Protein AF-K2SAH3-F1 (afdb_monomer)

Structure (mmCIF, N/CA/C/O backbone):
data_AF-K2SAH3-F1
#
_entry.id   AF-K2SAH3-F1
#
loop_
_atom_site.group_PDB
_atom_site.id
_atom_site.type_symbol
_atom_site.label_atom_id
_atom_site.label_alt_id
_atom_site.label_comp_id
_atom_site.label_asym_id
_atom_site.label_entity_id
_atom_site.label_seq_id
_atom_site.pdbx_PDB_ins_code
_atom_site.Cartn_x
_atom_site.Cartn_y
_atom_site.Cartn_z
_atom_site.occupancy
_atom_site.B_iso_or_equiv
_atom_site.auth_seq_id
_atom_site.auth_comp_id
_atom_site.auth_asym_id
_atom_site.auth_atom_id
_atom_site.pdbx_PDB_model_num
ATOM 1 N N . MET A 1 1 ? 5.273 -22.293 -12.692 1.00 80.31 1 MET A N 1
ATOM 2 C CA . MET A 1 1 ? 5.855 -22.491 -14.037 1.00 80.31 1 MET A CA 1
ATOM 3 C C . MET A 1 1 ? 6.817 -21.353 -14.343 1.00 80.31 1 MET A C 1
ATOM 5 O O . MET A 1 1 ? 6.462 -20.218 -14.031 1.00 80.31 1 MET A O 1
ATOM 9 N N . PRO A 1 2 ? 8.009 -21.641 -14.891 1.00 92.88 2 PRO A N 1
ATOM 10 C CA . PR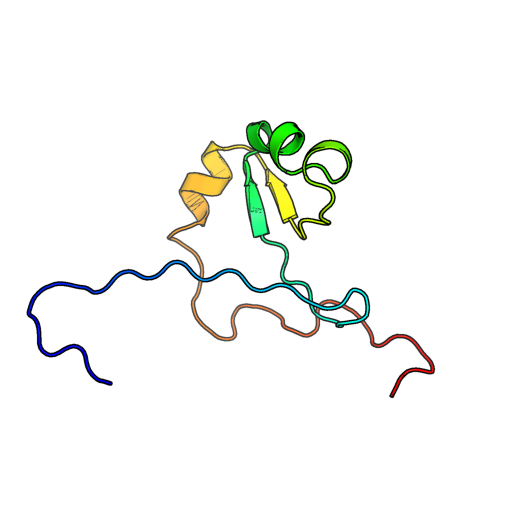O A 1 2 ? 8.966 -20.615 -15.306 1.00 92.88 2 PRO A CA 1
ATOM 11 C C . PRO A 1 2 ? 8.428 -19.789 -16.486 1.00 92.88 2 PRO A C 1
ATOM 13 O O . PRO A 1 2 ? 7.735 -20.324 -17.351 1.00 92.88 2 PRO A O 1
ATOM 16 N N . ASN A 1 3 ? 8.739 -18.489 -16.518 1.00 96.00 3 ASN A N 1
ATOM 17 C CA . ASN A 1 3 ? 8.514 -17.645 -17.6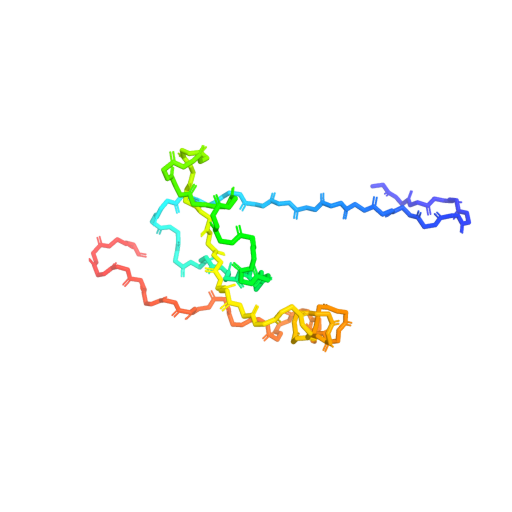95 1.00 96.00 3 ASN A CA 1
ATOM 18 C C . ASN A 1 3 ? 9.690 -17.842 -18.665 1.00 96.00 3 ASN A C 1
ATOM 20 O O . ASN A 1 3 ? 10.814 -17.496 -18.316 1.00 96.00 3 ASN A O 1
ATOM 24 N N . LEU A 1 4 ? 9.438 -18.419 -19.845 1.00 97.12 4 LEU A N 1
ATOM 25 C CA . LEU A 1 4 ? 10.463 -18.688 -20.869 1.00 97.12 4 LEU A CA 1
ATOM 26 C C . LEU A 1 4 ? 10.563 -17.577 -21.938 1.00 97.12 4 LEU A C 1
ATOM 28 O O . LEU A 1 4 ? 11.349 -17.700 -22.875 1.00 97.12 4 LEU A O 1
ATOM 32 N N . SER A 1 5 ? 9.755 -16.516 -21.822 1.00 96.94 5 SER A N 1
ATOM 33 C CA . SER A 1 5 ? 9.790 -15.348 -22.711 1.00 96.94 5 SER A CA 1
ATOM 34 C C . SER A 1 5 ? 10.945 -14.396 -22.368 1.00 96.94 5 SER A C 1
ATOM 36 O O . SER A 1 5 ? 11.491 -14.432 -21.266 1.00 96.94 5 SER A O 1
ATOM 38 N N . LYS A 1 6 ? 11.282 -13.504 -23.309 1.00 96.19 6 LYS A N 1
ATOM 39 C CA . LYS A 1 6 ? 12.143 -12.334 -23.065 1.00 96.19 6 LYS A CA 1
ATOM 40 C C . LYS A 1 6 ? 11.399 -11.185 -22.374 1.00 96.19 6 LYS A C 1
ATOM 42 O O . LYS A 1 6 ? 12.046 -10.290 -21.837 1.00 96.19 6 LYS A O 1
ATOM 47 N N . ASP A 1 7 ? 10.069 -11.226 -22.366 1.00 97.31 7 ASP A N 1
ATOM 48 C CA . ASP A 1 7 ? 9.234 -10.182 -21.780 1.00 97.31 7 ASP A CA 1
ATOM 49 C C . ASP A 1 7 ? 8.943 -10.465 -20.294 1.00 97.31 7 ASP A C 1
ATOM 51 O O . ASP A 1 7 ? 8.545 -11.588 -19.939 1.00 97.31 7 ASP A O 1
ATOM 55 N N . PRO A 1 8 ? 9.095 -9.467 -19.402 1.00 94.75 8 PRO A N 1
ATOM 56 C CA . PRO A 1 8 ? 8.702 -9.593 -18.003 1.00 94.75 8 PRO A CA 1
ATOM 57 C C . PRO A 1 8 ? 7.202 -9.861 -17.844 1.00 94.75 8 PRO A C 1
ATOM 59 O O . PRO A 1 8 ? 6.363 -9.213 -18.466 1.00 94.75 8 PRO A O 1
ATOM 62 N N . ARG A 1 9 ? 6.849 -10.781 -16.938 1.00 95.19 9 ARG A N 1
ATOM 63 C CA . ARG A 1 9 ? 5.455 -11.033 -16.552 1.00 95.19 9 ARG A CA 1
ATOM 64 C C . ARG A 1 9 ? 5.135 -10.290 -15.261 1.00 95.19 9 ARG A C 1
ATOM 66 O O . ARG A 1 9 ? 5.494 -10.756 -14.181 1.00 95.19 9 ARG A O 1
ATOM 73 N N . VAL A 1 10 ? 4.438 -9.168 -15.385 1.00 92.62 10 VAL A N 1
ATOM 74 C CA . VAL A 1 10 ? 4.003 -8.348 -14.247 1.00 92.62 10 VAL A CA 1
ATOM 75 C C . VAL A 1 10 ? 2.714 -8.920 -13.653 1.00 92.62 10 VAL A C 1
ATOM 77 O O . VAL A 1 10 ? 1.809 -9.319 -14.384 1.00 92.62 10 VAL A O 1
ATOM 80 N N . MET A 1 11 ? 2.636 -8.984 -12.324 1.00 94.44 11 MET A N 1
ATOM 81 C CA . MET A 1 11 ? 1.458 -9.439 -11.587 1.00 94.44 11 MET A CA 1
ATOM 82 C C . MET A 1 11 ? 1.177 -8.472 -10.444 1.00 94.44 11 MET A C 1
ATOM 84 O O . MET A 1 11 ? 2.082 -8.135 -9.686 1.00 94.44 11 MET A O 1
ATOM 88 N N . LEU A 1 12 ? -0.086 -8.076 -10.308 1.00 93.25 12 LEU A N 1
ATOM 89 C CA . LEU A 1 12 ? -0.592 -7.407 -9.118 1.00 93.25 12 LEU A CA 1
ATOM 90 C C . LEU A 1 12 ? -1.137 -8.465 -8.157 1.00 93.25 12 LEU A C 1
ATOM 92 O O . LEU A 1 12 ? -1.922 -9.322 -8.563 1.00 93.25 12 LEU A O 1
ATOM 96 N N . ALA A 1 13 ? -0.728 -8.395 -6.894 1.00 90.12 13 ALA A N 1
ATOM 97 C CA . ALA A 1 13 ? -1.209 -9.2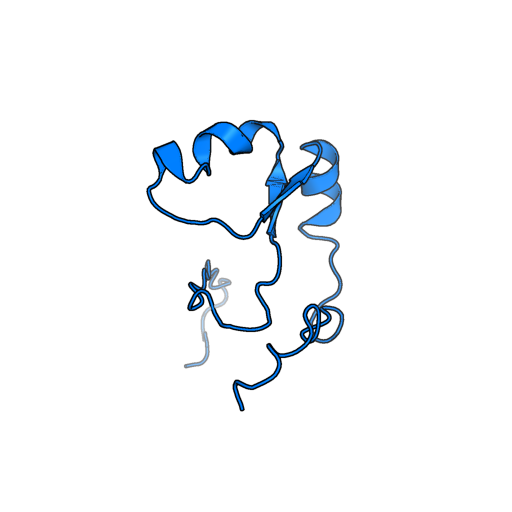74 -5.839 1.00 90.12 13 ALA A CA 1
ATOM 98 C C . ALA A 1 13 ? -1.839 -8.443 -4.719 1.00 90.12 13 ALA A C 1
ATOM 100 O O . ALA A 1 13 ? -1.241 -7.486 -4.235 1.00 90.12 13 ALA A O 1
ATOM 101 N N . MET A 1 14 ? -3.041 -8.835 -4.308 1.00 90.00 14 MET A N 1
ATOM 102 C CA . MET A 1 14 ? -3.762 -8.282 -3.162 1.00 90.00 14 MET A CA 1
ATOM 103 C C . MET A 1 14 ? -4.197 -9.448 -2.281 1.00 90.00 14 MET A C 1
ATOM 105 O O . MET A 1 14 ? -4.588 -10.497 -2.797 1.00 90.00 14 MET A O 1
ATOM 109 N N . ILE A 1 15 ? -4.111 -9.282 -0.963 1.00 87.12 15 ILE A N 1
ATOM 110 C CA . ILE A 1 15 ? -4.398 -10.345 0.001 1.00 87.12 15 ILE A CA 1
ATOM 111 C C . ILE A 1 15 ? -5.426 -9.821 0.997 1.00 87.12 15 ILE A C 1
ATOM 113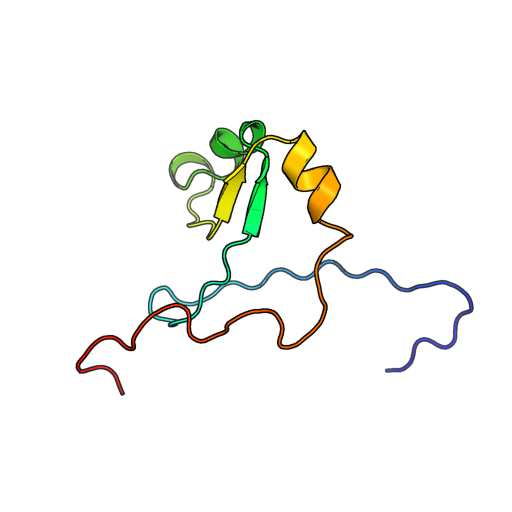 O O . ILE A 1 15 ? -5.203 -8.797 1.636 1.00 87.12 15 ILE A O 1
ATOM 117 N N . HIS A 1 16 ? -6.541 -10.538 1.133 1.00 87.50 16 HIS A N 1
ATOM 118 C CA . HIS A 1 16 ? -7.500 -10.305 2.205 1.00 87.50 16 HIS A CA 1
ATOM 119 C C . HIS A 1 16 ? -7.139 -11.182 3.395 1.00 87.50 16 HIS A C 1
ATOM 121 O O . HIS A 1 16 ? -6.900 -12.382 3.242 1.00 87.50 16 HIS A O 1
ATOM 127 N N . PHE A 1 17 ? -7.141 -10.584 4.578 1.00 85.12 17 PHE A N 1
ATOM 128 C CA . PHE A 1 17 ? -6.924 -11.292 5.828 1.00 85.12 17 PHE A CA 1
ATOM 129 C C . PHE A 1 17 ? -8.217 -11.343 6.634 1.00 85.12 17 PHE A C 1
ATOM 131 O O . PHE A 1 17 ? -9.049 -10.438 6.560 1.00 85.12 17 PHE A O 1
ATOM 138 N N . ALA A 1 18 ? -8.387 -12.417 7.407 1.00 85.00 18 ALA A N 1
ATOM 139 C CA . ALA A 1 18 ? -9.451 -12.468 8.395 1.00 85.00 18 ALA A CA 1
ATOM 140 C C . ALA A 1 18 ? -9.205 -11.390 9.472 1.00 85.00 18 ALA A C 1
ATOM 142 O O . ALA A 1 18 ? -8.042 -11.146 9.800 1.00 85.00 18 ALA A O 1
ATOM 143 N N . PRO A 1 19 ? -10.250 -10.793 10.074 1.00 80.44 19 PRO A N 1
ATOM 144 C CA . PRO A 1 19 ? -10.084 -9.689 11.030 1.00 80.44 19 PRO A CA 1
ATOM 145 C C . PRO A 1 19 ? -9.219 -10.015 12.258 1.00 80.44 19 PRO A C 1
ATOM 147 O O . PRO A 1 19 ? -8.674 -9.121 12.886 1.00 80.44 19 PRO A O 1
ATOM 150 N N . TRP A 1 20 ? -9.098 -11.296 12.608 1.00 77.69 20 TRP A N 1
ATOM 151 C CA . TRP A 1 20 ? -8.306 -11.792 13.739 1.00 77.69 20 TRP A CA 1
ATOM 152 C C . TRP A 1 20 ? -6.866 -12.181 13.360 1.00 77.69 20 TRP A C 1
ATOM 154 O O . TRP A 1 20 ? -6.125 -12.711 14.190 1.00 77.69 20 TRP A O 1
ATOM 164 N N . TYR A 1 21 ? -6.464 -11.987 12.102 1.00 80.00 21 TYR A N 1
ATOM 165 C CA . TYR A 1 21 ? -5.120 -12.314 11.645 1.00 80.00 21 TYR A CA 1
ATOM 166 C C . TYR A 1 21 ? -4.128 -11.243 12.110 1.00 80.00 21 TYR A C 1
ATOM 168 O O . TYR A 1 21 ? -4.240 -10.083 11.732 1.00 80.00 21 TYR A O 1
ATOM 176 N N . ARG A 1 22 ? -3.129 -11.664 12.894 1.00 66.69 22 ARG A N 1
ATOM 177 C CA . ARG A 1 22 ? -2.199 -10.838 13.702 1.00 66.69 22 ARG A CA 1
ATOM 178 C C . ARG A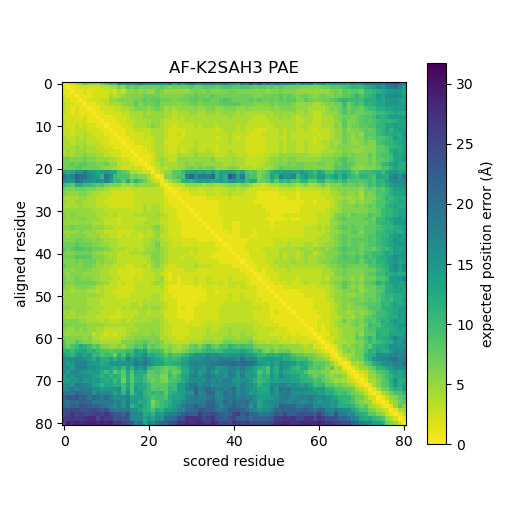 1 22 ? -1.290 -9.879 12.927 1.00 66.69 22 ARG A C 1
ATOM 180 O O . ARG A 1 22 ? -0.344 -9.334 13.485 1.00 66.69 22 ARG A O 1
ATOM 187 N N . ASN A 1 23 ? -1.450 -9.803 11.615 1.00 64.62 23 ASN A N 1
ATOM 188 C CA . ASN A 1 23 ? -0.428 -9.239 10.764 1.00 64.62 23 ASN A CA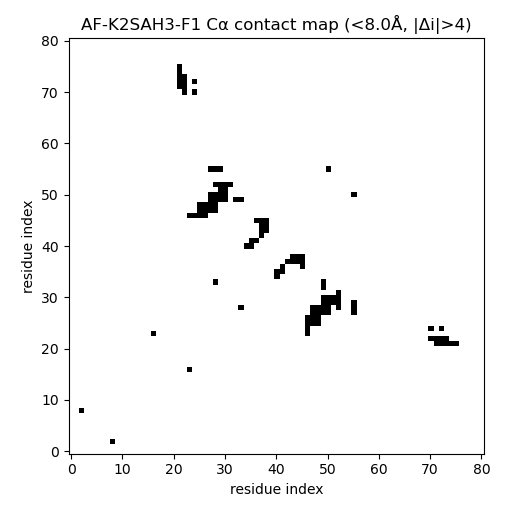 1
ATOM 189 C C . ASN A 1 23 ? -1.018 -8.662 9.485 1.00 64.62 23 ASN A C 1
ATOM 191 O O . ASN A 1 23 ? -0.776 -9.139 8.373 1.00 64.62 23 ASN A O 1
ATOM 195 N N . SER A 1 24 ? -1.833 -7.630 9.658 1.00 64.00 24 SER A N 1
ATOM 196 C CA . SER A 1 24 ? -2.217 -6.782 8.546 1.00 64.00 24 SER A CA 1
ATOM 197 C C . SER A 1 24 ? -1.074 -5.822 8.251 1.00 64.00 24 SER A C 1
ATOM 199 O O . SER A 1 24 ? -0.998 -4.750 8.846 1.00 64.00 24 SER A O 1
ATOM 201 N N . MET A 1 25 ? -0.178 -6.202 7.339 1.00 75.06 25 MET A N 1
ATOM 202 C CA . MET A 1 25 ? 0.746 -5.231 6.756 1.00 75.06 25 MET A CA 1
ATOM 203 C C . MET A 1 25 ? -0.062 -4.033 6.254 1.00 75.06 25 MET A C 1
ATOM 205 O O . MET A 1 25 ? -0.949 -4.201 5.415 1.00 75.06 25 MET A O 1
ATOM 209 N N . LEU A 1 26 ? 0.240 -2.845 6.775 1.00 85.12 26 LEU A N 1
ATOM 210 C CA . LEU A 1 26 ? -0.411 -1.618 6.340 1.00 85.12 26 LEU A CA 1
ATOM 211 C C . LEU A 1 26 ? 0.204 -1.149 5.021 1.00 85.12 26 LEU A C 1
ATOM 213 O O . LEU A 1 26 ? 1.423 -1.001 4.891 1.00 85.12 26 LEU A O 1
ATOM 217 N N . VAL A 1 27 ? -0.654 -0.926 4.033 1.00 88.62 27 VAL A N 1
ATOM 218 C CA . VAL A 1 27 ? -0.257 -0.371 2.738 1.00 88.62 27 VAL A CA 1
ATOM 219 C C . VAL A 1 27 ? -0.310 1.153 2.817 1.00 88.62 27 VAL A C 1
ATOM 221 O O . VAL A 1 27 ? -1.307 1.715 3.255 1.00 88.62 27 VAL A O 1
ATOM 224 N N . GLU A 1 28 ? 0.762 1.829 2.405 1.00 92.94 28 GLU A N 1
ATOM 225 C CA . GLU A 1 28 ? 0.759 3.292 2.299 1.00 92.94 28 GLU A CA 1
ATOM 226 C C . GLU A 1 28 ? 0.017 3.701 1.018 1.00 92.94 28 GLU A C 1
ATOM 228 O O . GLU A 1 28 ? 0.357 3.235 -0.072 1.00 92.94 28 GLU A O 1
ATOM 233 N N . PHE A 1 29 ? -0.979 4.569 1.158 1.00 95.44 29 PHE A N 1
ATOM 234 C CA . PHE A 1 29 ? -1.745 5.178 0.074 1.00 95.44 29 PHE A CA 1
ATOM 235 C C . PHE A 1 29 ? -1.624 6.700 0.129 1.00 95.44 29 PHE A C 1
ATOM 237 O O . PHE A 1 29 ? -1.357 7.271 1.186 1.00 95.44 29 PHE A O 1
ATOM 244 N N . ALA A 1 30 ? -1.866 7.352 -1.007 1.00 97.31 30 ALA A N 1
ATOM 245 C CA . ALA A 1 30 ? -1.976 8.803 -1.061 1.00 97.31 30 ALA A CA 1
ATOM 246 C C . ALA A 1 30 ? -3.233 9.262 -0.297 1.00 97.31 30 ALA A C 1
ATOM 248 O O . ALA A 1 30 ? -4.277 8.605 -0.378 1.00 97.31 30 ALA A O 1
ATOM 249 N N . GLU A 1 31 ? -3.146 10.363 0.449 1.00 97.75 31 GLU A N 1
ATOM 250 C CA . GLU A 1 31 ? -4.250 10.927 1.247 1.00 97.75 31 GLU A CA 1
ATOM 251 C C . GLU A 1 31 ? -5.521 11.172 0.425 1.00 97.75 31 GLU A C 1
ATOM 253 O O . GLU A 1 31 ? -6.637 10.914 0.884 1.00 97.75 31 GLU A O 1
ATOM 258 N N . GLU A 1 32 ? -5.354 11.563 -0.832 1.00 97.44 32 GLU A N 1
ATOM 259 C CA . GLU A 1 32 ? -6.406 11.809 -1.811 1.00 97.44 32 GLU A CA 1
ATOM 260 C C . GLU A 1 32 ? -7.260 10.559 -2.080 1.00 97.44 32 GLU A C 1
ATOM 262 O O . GLU A 1 32 ? -8.427 10.663 -2.467 1.00 97.44 32 GLU A O 1
ATOM 267 N N . LEU A 1 33 ? -6.712 9.361 -1.845 1.00 96.31 33 LEU A N 1
ATOM 268 C CA . LEU A 1 33 ? -7.415 8.092 -2.019 1.00 96.31 33 LEU A CA 1
ATOM 269 C C . LEU A 1 33 ? -8.240 7.683 -0.794 1.00 96.31 33 LEU A C 1
ATOM 271 O O . LEU A 1 33 ? -9.063 6.772 -0.913 1.00 96.31 33 LEU A O 1
ATOM 275 N N . ALA A 1 34 ? -8.095 8.340 0.361 1.00 95.12 34 ALA A N 1
ATOM 276 C CA . ALA A 1 34 ? -8.831 7.974 1.575 1.00 95.12 34 ALA A CA 1
ATOM 277 C C . ALA A 1 34 ? -10.360 7.924 1.380 1.00 95.12 34 ALA A C 1
ATOM 279 O O . ALA A 1 34 ? -10.969 6.908 1.731 1.00 95.12 34 ALA A O 1
ATOM 280 N N . PRO A 1 35 ? -11.008 8.907 0.718 1.00 95.62 35 PRO A N 1
ATOM 281 C CA . PRO A 1 35 ? -12.448 8.846 0.446 1.00 95.62 35 PRO A CA 1
ATOM 282 C C . PRO A 1 35 ? -12.843 7.745 -0.551 1.00 95.62 35 PRO A C 1
ATOM 284 O O . PRO A 1 35 ? -14.022 7.424 -0.702 1.00 95.62 35 PRO A O 1
ATOM 287 N N . HIS A 1 36 ? -11.884 7.198 -1.301 1.00 95.69 36 HIS A N 1
ATOM 288 C CA . HIS A 1 36 ? -12.104 6.110 -2.254 1.00 95.69 36 HIS A CA 1
ATOM 289 C C . HIS A 1 36 ? -11.963 4.730 -1.615 1.00 95.69 36 HIS A C 1
ATOM 291 O O . HIS A 1 36 ? -12.609 3.791 -2.076 1.00 95.69 36 HIS A O 1
ATOM 297 N N . LEU A 1 37 ? -11.166 4.627 -0.552 1.00 94.56 37 LEU A N 1
ATOM 298 C CA . LEU A 1 37 ? -10.843 3.378 0.137 1.00 94.56 37 LEU A CA 1
ATOM 299 C C . LEU A 1 37 ? -11.578 3.210 1.473 1.00 94.56 37 LEU A C 1
ATOM 301 O O . LEU A 1 37 ? -11.358 2.220 2.167 1.00 94.56 37 LEU A O 1
ATOM 305 N N . SER A 1 38 ? -12.457 4.148 1.832 1.00 94.06 38 SER A N 1
ATOM 306 C CA . SER A 1 38 ? -13.203 4.090 3.088 1.00 94.06 38 SER A CA 1
ATOM 307 C C . SER A 1 38 ? -14.162 2.893 3.136 1.00 94.06 38 SER A C 1
ATOM 309 O O . SER A 1 38 ? -14.679 2.427 2.109 1.00 94.06 38 SER A O 1
ATOM 311 N N . SER A 1 39 ? -14.418 2.394 4.344 1.00 92.19 39 SER A N 1
ATOM 312 C CA . SER A 1 39 ? -15.318 1.259 4.564 1.00 92.19 39 SER A CA 1
ATOM 313 C C . SER A 1 39 ? -16.772 1.618 4.261 1.00 92.19 39 SER A C 1
ATOM 315 O O . SER A 1 39 ? -17.510 0.778 3.756 1.00 92.19 39 SER A O 1
ATOM 317 N N . GLU A 1 40 ? -17.178 2.871 4.472 1.00 94.75 40 GLU A N 1
ATOM 318 C CA . GLU A 1 40 ? -18.517 3.365 4.137 1.00 94.75 40 GLU A CA 1
ATOM 319 C C . GLU A 1 40 ? -18.778 3.300 2.631 1.00 94.75 40 GLU A C 1
ATOM 321 O O . GLU A 1 40 ? -19.902 3.044 2.201 1.00 94.75 40 GLU A O 1
ATOM 326 N N . ARG A 1 41 ? -17.738 3.520 1.820 1.00 94.94 41 ARG A N 1
ATOM 327 C CA . ARG A 1 41 ? -17.842 3.494 0.362 1.00 94.94 41 ARG A CA 1
ATOM 328 C C . ARG A 1 41 ? -17.678 2.097 -0.220 1.00 94.94 41 ARG A C 1
ATOM 330 O O . ARG A 1 41 ? -18.385 1.739 -1.157 1.00 94.94 41 ARG A O 1
ATOM 337 N N . THR A 1 42 ? -16.699 1.345 0.271 1.00 92.94 42 THR A N 1
ATOM 338 C CA . THR A 1 42 ? -16.306 0.060 -0.327 1.00 92.94 42 THR A CA 1
ATOM 339 C C . THR A 1 42 ? -16.999 -1.136 0.321 1.00 92.94 42 THR A C 1
ATOM 341 O O . THR A 1 42 ? -17.029 -2.214 -0.268 1.00 92.94 42 THR A O 1
ATOM 344 N N . GLY A 1 43 ? -17.536 -0.971 1.533 1.00 93.81 43 GLY A N 1
ATOM 345 C CA . GLY A 1 43 ? -17.995 -2.073 2.378 1.00 93.81 43 GLY A CA 1
ATOM 346 C C . GLY A 1 43 ? -16.858 -2.956 2.907 1.00 93.81 43 GLY A C 1
ATOM 347 O O . GLY A 1 43 ? -17.132 -3.988 3.515 1.00 93.81 43 GLY A O 1
ATOM 348 N N . LEU A 1 44 ? -15.595 -2.583 2.670 1.00 90.38 44 LEU A N 1
ATOM 349 C CA . LEU A 1 44 ? -14.411 -3.356 3.030 1.00 90.38 44 LEU A CA 1
ATOM 350 C C . LEU A 1 44 ? -13.498 -2.547 3.950 1.00 90.38 44 LEU A C 1
ATOM 352 O O . LEU A 1 44 ? -13.348 -1.336 3.812 1.00 90.38 44 LEU A O 1
ATOM 356 N N . GLN A 1 45 ? -12.847 -3.239 4.880 1.00 89.38 45 GLN A N 1
ATOM 357 C CA . GLN A 1 45 ? -11.768 -2.656 5.665 1.00 89.38 45 GLN A CA 1
ATOM 358 C C . GLN A 1 45 ? -10.463 -2.755 4.871 1.00 89.38 45 GLN A C 1
ATOM 360 O O . GLN A 1 45 ? -9.923 -3.846 4.677 1.00 89.38 45 GLN A O 1
ATOM 365 N N . VAL A 1 46 ? -9.955 -1.611 4.418 1.00 90.88 46 VAL A N 1
ATOM 366 C CA . VAL A 1 46 ? -8.637 -1.516 3.788 1.00 90.88 46 VAL A CA 1
ATOM 367 C C . VAL A 1 46 ? -7.597 -1.251 4.871 1.00 90.88 46 VAL A C 1
ATOM 369 O O . VAL A 1 46 ? -7.640 -0.228 5.548 1.00 90.88 46 VAL A O 1
ATOM 372 N N . GLN A 1 47 ? -6.647 -2.172 5.023 1.00 88.62 47 GLN A N 1
ATOM 373 C CA . GLN A 1 47 ? -5.546 -2.040 5.977 1.00 88.62 47 GLN A CA 1
ATOM 374 C C . GLN A 1 47 ? -4.458 -1.146 5.377 1.00 88.62 47 GLN A C 1
ATOM 376 O O . GLN A 1 47 ? -3.491 -1.625 4.782 1.00 88.62 47 GLN A O 1
ATOM 381 N N . GLY A 1 48 ? -4.655 0.168 5.483 1.00 89.62 48 GLY A N 1
ATOM 382 C CA . GLY A 1 48 ? -3.751 1.156 4.914 1.00 89.62 48 GLY A CA 1
ATOM 383 C C . GLY A 1 48 ? -3.542 2.383 5.787 1.00 89.62 48 GLY A C 1
ATOM 384 O O . GLY A 1 48 ? -4.382 2.739 6.610 1.00 89.62 48 GLY A O 1
ATOM 385 N N . THR A 1 49 ? -2.396 3.023 5.590 1.00 92.62 49 THR A N 1
ATOM 386 C CA . THR A 1 49 ? -2.091 4.356 6.108 1.00 92.62 49 THR A CA 1
ATOM 387 C C . THR A 1 49 ? -2.114 5.350 4.961 1.00 92.62 49 THR A C 1
ATOM 389 O O . THR A 1 49 ? -1.775 5.015 3.827 1.00 92.62 49 THR A O 1
ATOM 392 N N . PHE A 1 50 ? -2.518 6.577 5.257 1.00 95.75 50 PHE A N 1
ATOM 393 C CA . PHE A 1 50 ? -2.600 7.650 4.277 1.00 95.75 50 PHE A CA 1
ATOM 394 C C . PHE A 1 50 ? -1.474 8.643 4.540 1.00 95.75 50 PHE A C 1
ATOM 396 O O . PHE A 1 50 ? -1.295 9.071 5.679 1.00 95.75 50 PHE A O 1
ATOM 403 N N . ILE A 1 51 ? -0.687 8.930 3.508 1.00 96.56 51 ILE A N 1
ATOM 404 C CA . ILE A 1 51 ? 0.458 9.845 3.550 1.00 96.56 51 ILE A CA 1
ATOM 405 C C . ILE A 1 51 ? 0.443 10.744 2.299 1.00 96.56 51 ILE A C 1
ATOM 407 O O . ILE A 1 51 ? -0.228 10.392 1.325 1.00 96.56 51 ILE A O 1
ATOM 411 N N . PRO A 1 52 ? 1.183 11.868 2.278 1.00 98.06 52 PRO A N 1
ATOM 412 C CA . PRO A 1 52 ? 1.252 12.729 1.097 1.00 98.06 52 PRO A CA 1
ATOM 413 C C . PRO A 1 52 ? 1.679 11.962 -0.163 1.00 98.06 52 PRO A C 1
ATOM 415 O O . PRO A 1 52 ? 2.598 11.142 -0.101 1.00 98.06 52 PRO A O 1
ATOM 418 N N . GLU A 1 53 ? 1.054 12.248 -1.310 1.00 97.12 53 GLU A N 1
ATOM 419 C CA . GLU A 1 53 ? 1.308 11.558 -2.589 1.00 97.12 53 GLU A CA 1
ATOM 420 C C . GLU A 1 53 ? 2.802 11.509 -2.953 1.00 97.12 53 GLU A C 1
ATOM 422 O O . GLU A 1 53 ? 3.335 10.445 -3.271 1.00 97.12 53 GLU A O 1
ATOM 427 N N . GLU A 1 54 ? 3.509 12.631 -2.799 1.00 97.06 54 GLU A N 1
ATOM 428 C CA . GLU A 1 54 ? 4.946 12.733 -3.084 1.00 97.06 54 GLU A CA 1
ATOM 429 C C . GLU A 1 54 ? 5.781 11.733 -2.257 1.00 97.06 54 GLU A C 1
ATOM 431 O O . GLU A 1 54 ? 6.770 11.176 -2.742 1.00 97.06 54 GLU A O 1
ATOM 436 N N . GLU A 1 55 ? 5.381 11.457 -1.013 1.00 96.00 55 GLU A N 1
ATOM 437 C CA . GLU A 1 55 ? 6.051 10.470 -0.162 1.00 96.00 55 GLU A CA 1
ATOM 438 C C . GLU A 1 55 ? 5.753 9.034 -0.612 1.00 96.00 55 GLU A C 1
ATOM 440 O O . GLU A 1 55 ? 6.648 8.184 -0.575 1.00 96.00 55 GLU A O 1
ATOM 445 N N . VAL A 1 56 ? 4.535 8.754 -1.094 1.00 94.06 56 VAL A N 1
ATOM 446 C CA . VAL A 1 56 ? 4.185 7.445 -1.673 1.00 94.06 56 VAL A CA 1
ATOM 447 C C . VAL A 1 56 ? 5.048 7.165 -2.898 1.00 94.06 56 VAL A C 1
ATOM 449 O O . VAL A 1 56 ? 5.678 6.108 -2.975 1.00 94.06 56 VAL A O 1
ATOM 452 N N . GLU A 1 57 ? 5.126 8.113 -3.834 1.00 94.12 57 GLU A N 1
ATOM 453 C CA . GLU A 1 57 ? 5.893 7.964 -5.074 1.00 94.12 57 GLU A CA 1
ATOM 454 C C . GLU A 1 57 ? 7.385 7.762 -4.802 1.00 94.12 57 GLU A C 1
ATOM 456 O O . GLU A 1 57 ? 8.015 6.859 -5.363 1.00 94.12 57 GLU A O 1
ATOM 461 N N . LYS A 1 58 ? 7.949 8.552 -3.878 1.00 94.25 58 LYS A N 1
ATOM 462 C CA . LYS A 1 58 ? 9.347 8.412 -3.457 1.00 94.25 58 LYS A CA 1
ATOM 463 C C . LYS A 1 58 ? 9.626 7.056 -2.824 1.00 94.25 58 LYS A C 1
ATOM 465 O O . LYS A 1 58 ? 10.728 6.536 -2.989 1.00 94.25 58 LYS A O 1
ATOM 470 N N . ARG A 1 59 ? 8.684 6.478 -2.075 1.00 90.94 59 ARG A N 1
ATOM 471 C CA . ARG A 1 59 ? 8.945 5.288 -1.250 1.00 90.94 59 ARG A CA 1
ATOM 472 C C . ARG A 1 59 ? 8.549 3.980 -1.925 1.00 90.94 59 ARG A C 1
ATOM 474 O O . ARG A 1 59 ? 9.244 2.996 -1.697 1.00 90.94 59 ARG A O 1
ATOM 481 N N . TYR A 1 60 ? 7.507 3.940 -2.760 1.00 88.50 60 TYR A N 1
ATOM 482 C CA . TYR A 1 60 ? 6.903 2.698 -3.276 1.00 88.50 60 TYR A CA 1
ATOM 483 C C . TYR A 1 60 ? 7.909 1.745 -3.944 1.00 88.50 60 TYR A C 1
ATOM 485 O O . TYR A 1 60 ? 7.978 0.571 -3.578 1.00 88.50 60 TYR A O 1
ATOM 493 N N . LEU A 1 61 ? 8.737 2.248 -4.867 1.00 89.69 61 LEU A N 1
ATOM 494 C CA . LEU A 1 61 ? 9.770 1.447 -5.547 1.00 89.69 61 LEU A CA 1
ATOM 495 C C . LEU A 1 61 ? 11.104 1.383 -4.788 1.00 89.69 61 LEU A C 1
ATOM 497 O O . LEU A 1 61 ? 11.972 0.591 -5.144 1.00 89.69 61 LEU A O 1
ATOM 501 N N . ASN A 1 62 ? 11.266 2.185 -3.734 1.00 89.00 62 ASN A N 1
ATOM 502 C CA . ASN A 1 62 ? 12.500 2.297 -2.953 1.00 89.00 62 ASN A CA 1
ATOM 503 C C . ASN A 1 62 ? 12.416 1.562 -1.606 1.00 89.00 62 ASN A C 1
ATOM 505 O O . ASN A 1 62 ? 13.134 1.894 -0.660 1.00 89.00 62 ASN A O 1
ATOM 509 N N . ARG A 1 63 ? 11.537 0.557 -1.495 1.00 80.88 63 ARG A N 1
ATOM 510 C CA . ARG A 1 63 ? 11.408 -0.250 -0.280 1.00 80.88 63 ARG A CA 1
ATOM 511 C C . ARG A 1 63 ? 12.387 -1.427 -0.260 1.00 80.88 63 ARG A C 1
ATOM 513 O O . ARG A 1 63 ? 12.622 -2.055 -1.293 1.00 80.88 63 ARG A O 1
ATOM 520 N N . PRO A 1 64 ? 12.925 -1.779 0.919 1.00 77.75 64 PRO A N 1
ATOM 521 C CA . PRO A 1 64 ? 13.708 -2.994 1.074 1.00 77.75 64 PRO A CA 1
ATOM 522 C C . PRO A 1 64 ? 12.839 -4.242 0.833 1.00 77.75 64 PRO A C 1
ATOM 524 O O . PRO A 1 64 ? 11.660 -4.289 1.187 1.00 77.75 64 PRO A O 1
ATOM 527 N N . TYR A 1 65 ? 13.430 -5.263 0.214 1.00 71.12 65 TYR A N 1
ATOM 528 C CA . TYR A 1 65 ? 12.759 -6.519 -0.132 1.00 71.12 65 TYR A CA 1
ATOM 529 C C . TYR A 1 65 ? 12.843 -7.544 1.016 1.00 71.12 65 TYR A C 1
ATOM 531 O O . TYR A 1 65 ? 13.802 -7.554 1.788 1.00 71.12 65 TYR A O 1
ATOM 539 N N . GLY A 1 66 ? 11.880 -8.469 1.092 1.00 65.75 66 GLY A N 1
ATOM 540 C CA . GLY A 1 66 ? 11.948 -9.645 1.973 1.00 65.75 66 GLY A CA 1
ATOM 541 C C . GLY A 1 66 ? 11.676 -9.351 3.454 1.00 65.75 66 GLY A C 1
ATOM 542 O O . GLY A 1 66 ? 10.683 -8.713 3.789 1.00 65.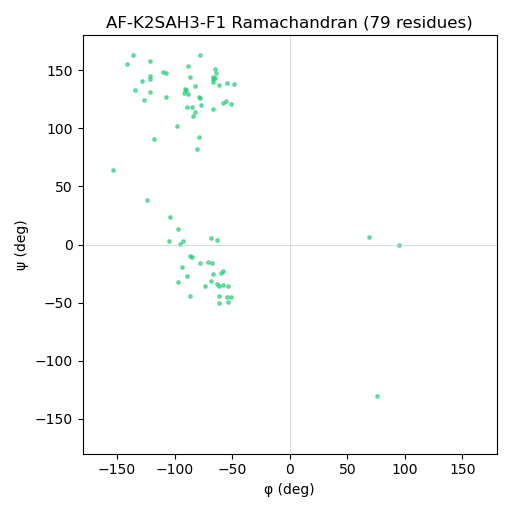75 66 GLY A O 1
ATOM 543 N N . ASN A 1 67 ? 12.557 -9.826 4.341 1.00 59.28 67 ASN A N 1
ATOM 544 C CA . ASN A 1 67 ? 12.405 -9.780 5.809 1.00 59.28 67 ASN A CA 1
ATOM 545 C C . ASN A 1 67 ? 12.482 -8.368 6.422 1.00 59.28 67 ASN A C 1
ATOM 547 O O . ASN A 1 67 ? 12.516 -8.230 7.640 1.00 59.28 67 ASN A O 1
ATOM 551 N N . ALA A 1 68 ? 12.562 -7.323 5.600 1.00 62.19 68 ALA A N 1
ATOM 552 C CA . ALA A 1 68 ? 12.513 -5.945 6.072 1.00 62.19 68 ALA A CA 1
ATOM 553 C C . ALA A 1 68 ? 11.115 -5.533 6.560 1.00 62.19 68 ALA A C 1
ATOM 555 O O . ALA A 1 68 ? 10.977 -4.520 7.242 1.00 62.19 68 ALA A O 1
ATOM 556 N N . TYR A 1 69 ? 10.088 -6.316 6.223 1.00 62.19 69 TYR A N 1
ATOM 557 C CA . TYR A 1 69 ? 8.766 -6.185 6.814 1.00 62.19 69 TYR A CA 1
ATOM 558 C C . TYR A 1 69 ? 8.724 -6.965 8.123 1.00 62.19 69 TYR A C 1
ATOM 560 O O . TYR A 1 69 ? 8.913 -8.181 8.139 1.00 62.19 69 TYR A O 1
ATOM 568 N N . ASP A 1 70 ? 8.478 -6.256 9.222 1.00 62.38 70 ASP A N 1
ATOM 569 C CA . ASP A 1 70 ? 8.124 -6.894 10.480 1.00 62.38 70 ASP A CA 1
ATOM 570 C C . ASP A 1 70 ? 6.751 -7.546 10.299 1.00 62.38 70 ASP A C 1
ATOM 572 O O . ASP A 1 70 ? 5.772 -6.863 10.001 1.00 62.38 70 ASP A O 1
ATOM 576 N N . PHE A 1 71 ? 6.702 -8.871 10.417 1.00 62.38 71 PHE A N 1
ATOM 577 C CA . PHE A 1 71 ? 5.482 -9.670 10.327 1.00 62.38 71 PHE A CA 1
ATOM 578 C C . PHE A 1 71 ? 4.896 -9.997 11.719 1.00 62.38 71 PHE A C 1
ATOM 580 O O . PHE A 1 71 ? 4.040 -10.868 11.868 1.00 62.38 71 PHE A O 1
ATOM 587 N N . SER A 1 72 ? 5.383 -9.322 12.754 1.00 63.38 72 SER A N 1
ATOM 588 C CA . SER A 1 72 ? 4.968 -9.446 14.151 1.00 63.38 72 SER A CA 1
ATOM 589 C C . SER A 1 72 ? 4.521 -8.095 14.720 1.00 63.38 72 SER A C 1
ATOM 591 O O . SER A 1 72 ? 4.778 -7.783 15.880 1.00 63.38 72 SER A O 1
ATOM 593 N N . GLN A 1 73 ? 3.831 -7.294 13.898 1.00 60.66 73 GLN A N 1
ATOM 594 C CA . GLN A 1 73 ? 3.439 -5.920 14.245 1.00 60.66 73 GLN A CA 1
ATOM 595 C C . GLN A 1 73 ? 2.415 -5.854 15.386 1.00 60.66 73 GLN A C 1
ATOM 597 O O . GLN A 1 73 ? 2.379 -4.863 16.114 1.00 60.66 73 GLN A O 1
ATOM 602 N N . GLU A 1 74 ? 1.618 -6.909 15.589 1.00 62.84 74 GLU A N 1
ATOM 603 C CA . GLU A 1 74 ? 0.652 -6.993 16.684 1.00 62.84 74 GLU A CA 1
ATOM 604 C C . GLU A 1 74 ? 0.913 -8.195 17.596 1.00 62.84 74 GLU A C 1
ATOM 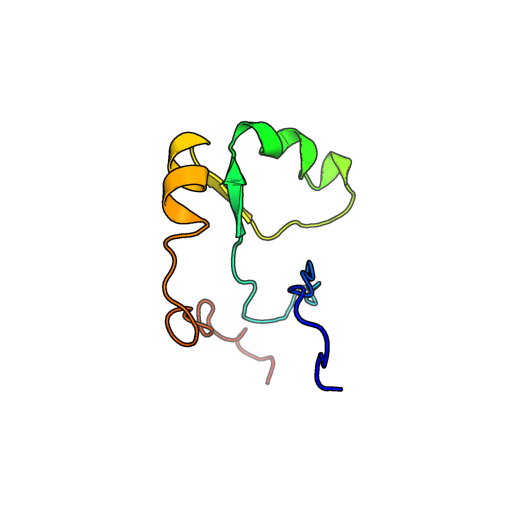606 O O . GLU A 1 74 ? 1.261 -9.299 17.159 1.00 62.84 74 GLU A O 1
ATOM 611 N N . LYS A 1 75 ? 0.707 -7.988 18.904 1.00 59.97 75 LYS A N 1
ATOM 612 C CA . LYS A 1 75 ? 0.714 -9.088 19.872 1.00 59.97 75 LYS A CA 1
ATOM 613 C C . LYS A 1 75 ? -0.485 -10.007 19.603 1.00 59.97 75 LYS A C 1
ATOM 615 O O . LYS A 1 75 ? -1.573 -9.508 19.322 1.00 59.97 75 LYS A O 1
ATOM 620 N N . PRO 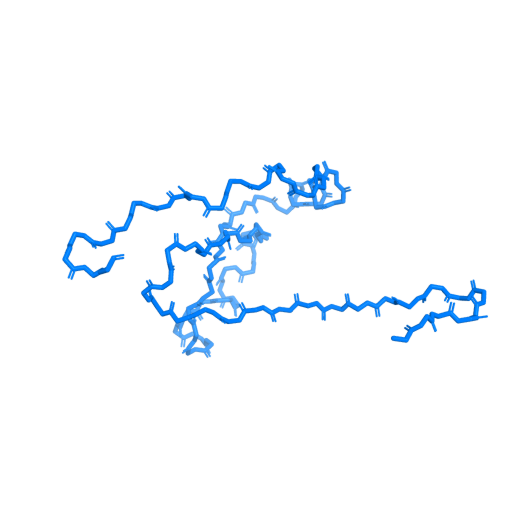A 1 76 ? -0.325 -11.336 19.745 1.00 59.16 76 PRO A N 1
ATOM 621 C CA . PRO A 1 76 ? -1.454 -12.254 19.787 1.00 59.16 76 PRO A CA 1
ATOM 622 C C . PRO A 1 76 ? -2.530 -11.759 20.757 1.00 59.16 76 PRO A C 1
ATOM 624 O O . PRO A 1 76 ? -2.203 -11.325 21.862 1.00 59.16 76 PRO A O 1
ATOM 627 N N . LEU A 1 77 ? -3.800 -11.865 20.366 1.00 61.06 77 LEU A N 1
ATOM 628 C CA . LEU A 1 77 ? -4.905 -11.710 21.307 1.00 61.06 77 LEU A CA 1
ATOM 629 C C . LEU A 1 77 ? -4.736 -12.741 22.434 1.00 61.06 77 LEU A C 1
ATOM 631 O O . LEU A 1 77 ? -4.675 -13.946 22.165 1.00 61.06 77 LEU A O 1
ATOM 635 N N . GLU A 1 78 ? -4.641 -12.275 23.683 1.00 60.03 78 GLU A N 1
ATOM 636 C CA . GLU A 1 78 ? -4.586 -13.156 24.853 1.00 60.03 78 GLU A CA 1
ATOM 637 C C . GLU A 1 78 ? -5.811 -14.084 24.852 1.00 60.03 78 GLU A C 1
ATOM 639 O O . GLU A 1 78 ? -6.953 -13.632 24.804 1.00 60.03 78 GLU A O 1
ATOM 644 N N . GLY A 1 79 ? -5.570 -15.399 24.872 1.00 65.88 79 GLY A N 1
ATOM 645 C CA . GLY A 1 79 ? -6.627 -16.417 24.875 1.00 65.88 79 GLY A CA 1
ATOM 646 C C . GLY A 1 79 ? -7.023 -16.982 23.505 1.00 65.88 79 GLY A C 1
ATOM 647 O O . GLY A 1 79 ? -7.854 -17.886 23.459 1.00 65.88 79 GLY A O 1
ATOM 648 N N . MET A 1 80 ? -6.417 -16.531 22.400 1.00 59.59 80 MET A N 1
ATOM 649 C CA . MET A 1 80 ? -6.565 -17.159 21.079 1.00 59.59 80 MET A CA 1
ATOM 650 C C . MET A 1 80 ? -5.216 -17.686 20.557 1.00 59.59 80 MET A C 1
ATOM 652 O O . MET A 1 80 ? -4.498 -16.964 19.868 1.00 59.59 80 MET A O 1
ATOM 656 N N . PHE A 1 81 ? -4.941 -18.957 20.892 1.00 45.03 81 PHE A N 1
ATOM 657 C CA . PHE A 1 81 ? -3.871 -19.879 20.443 1.00 45.03 81 PHE A CA 1
ATOM 658 C C . PHE A 1 81 ? -2.422 -19.371 20.433 1.00 45.03 81 PHE A C 1
ATOM 660 O O . PHE A 1 81 ? -1.984 -18.756 19.433 1.00 45.03 81 PHE A O 1
#

Mean predicted aligned error: 7.15 Å

Sequence (81 aa):
MPNLSKDPRVMLAMIHFAPWYRNSMLVEFAEELAPHLSSERTGLQVQGTFIPEEEVEKRYLNRPYGNAYDFSQEKPLEGMF

pLDDT: mean 84.19, std 13.88, range [45.03, 98.06]

Solvent-accessible surface area (backbone atoms only — not comparable to full-atom values): 5655 Å² total; per-residue (Å²): 134,86,83,88,64,95,67,85,85,86,79,91,85,86,84,91,73,62,94,84,52,56,57,73,73,65,44,80,38,36,49,87,46,48,82,69,54,30,43,90,73,63,77,40,88,64,60,57,45,70,42,59,51,72,58,42,67,66,39,68,87,69,57,78,74,75,83,71,58,76,76,67,79,42,77,74,60,88,92,62,133

Secondary structure (DSSP, 8-state):
----SSS-----------TT-S--PPEEEEGGGHHHH-HHHHSS---EEEE-HHHHHHHHTTPPPSTTS-S--SPPPTT--

Radius of gyration: 16.34 Å; Cα contacts (8 Å, |Δi|>4): 58; chains: 1; bounding box: 32×35×48 Å

Foldseek 3Di:
DDDPDPDDDDDDDDDDDDPQQQFDDAAEDAQVCCVVQDCVNPVDDHRYDHDHPVVCVVPVVVDDDDPPDDRRPGDHDPPDD

Organism: Macrophomina phaseolina (strain MS6) (NCBI:txid1126212)